Protein AF-A0AAU1E4D8-F1 (afdb_monomer_lite)

pLDDT: mean 75.21, std 17.62, range [48.91, 95.56]

Foldseek 3Di:
DDFDQLAPVQRHTLVLLVVQVVVPQLALVSSCVVRVGCVPPNPSSQVSCVSSVNNPPVVVVVVVVDDPVVVVVVVVVVVVVVVVVVVVVVVVVVVVVVVD

Sequence (100 aa):
MNRVYVCSCFGITEQQVKKHAEDGACTPRQIASASKAGTDCGSCVRQIQALLGRGSCPRRQLADQGMPVLAEVRGAVEAAQHEAVLQETALHDTARREAA

Structure (mmCIF, N/CA/C/O backbone):
data_AF-A0AAU1E4D8-F1
#
_entry.id   AF-A0AAU1E4D8-F1
#
loop_
_atom_site.group_PDB
_atom_site.id
_atom_site.type_symbol
_atom_site.label_atom_id
_atom_site.label_alt_id
_atom_site.label_comp_id
_atom_site.label_asym_id
_atom_site.label_entity_id
_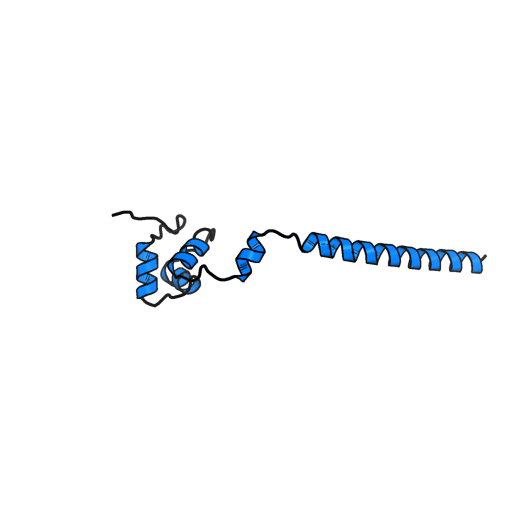atom_site.label_seq_id
_atom_site.pdbx_PDB_ins_code
_atom_site.Cartn_x
_atom_site.Cartn_y
_atom_site.Cartn_z
_atom_site.occupancy
_atom_site.B_iso_or_equiv
_atom_site.auth_seq_id
_atom_site.auth_comp_id
_atom_site.auth_asym_id
_atom_site.auth_atom_id
_atom_site.pdbx_PDB_model_num
ATOM 1 N N . MET A 1 1 ? -8.788 -11.301 20.724 1.00 52.88 1 MET A N 1
ATOM 2 C CA . MET A 1 1 ? -8.581 -10.231 19.722 1.00 52.88 1 MET A CA 1
ATOM 3 C C . MET A 1 1 ? -7.408 -10.623 18.834 1.00 52.88 1 MET A C 1
ATOM 5 O O . MET A 1 1 ? -6.278 -10.593 19.307 1.00 52.88 1 MET A O 1
ATOM 9 N N . ASN A 1 2 ? -7.654 -11.036 17.589 1.00 55.28 2 ASN A N 1
ATOM 10 C CA . ASN A 1 2 ? -6.582 -11.454 16.683 1.00 55.28 2 ASN A CA 1
ATOM 11 C C . ASN A 1 2 ? -5.870 -10.212 16.143 1.00 55.28 2 ASN A C 1
ATOM 13 O O . ASN A 1 2 ? -6.401 -9.501 15.293 1.00 55.28 2 ASN A O 1
ATOM 17 N N . ARG A 1 3 ? -4.677 -9.923 16.669 1.00 67.81 3 ARG A N 1
ATOM 18 C CA . ARG A 1 3 ? -3.793 -8.889 16.123 1.00 67.81 3 ARG A CA 1
ATOM 19 C C . ARG A 1 3 ? -3.028 -9.495 14.954 1.00 67.81 3 ARG A C 1
ATOM 21 O O . ARG A 1 3 ? -1.922 -9.994 15.127 1.00 67.81 3 ARG A O 1
ATOM 28 N N . VAL A 1 4 ? -3.643 -9.504 13.776 1.00 87.19 4 VAL A N 1
ATOM 29 C CA . VAL A 1 4 ? -2.931 -9.893 12.557 1.00 87.19 4 VAL A CA 1
ATOM 30 C C . VAL A 1 4 ? -1.958 -8.770 12.209 1.00 87.19 4 VAL A C 1
ATOM 32 O O . VAL A 1 4 ? -2.361 -7.618 12.014 1.00 87.19 4 VAL A O 1
ATOM 35 N N . TYR A 1 5 ? -0.670 -9.102 12.175 1.00 93.19 5 TYR A N 1
ATOM 36 C CA . TYR A 1 5 ? 0.362 -8.207 11.669 1.00 93.19 5 TYR A CA 1
ATOM 37 C C . TYR A 1 5 ? 0.318 -8.206 10.145 1.00 93.19 5 TYR A C 1
ATOM 39 O O . TYR A 1 5 ? 0.368 -9.254 9.508 1.00 93.19 5 TYR A O 1
ATOM 47 N N . VAL A 1 6 ? 0.217 -7.011 9.574 1.00 93.25 6 VAL A N 1
ATOM 48 C CA . VAL A 1 6 ? 0.266 -6.777 8.129 1.00 93.25 6 VAL A CA 1
ATOM 49 C C . VAL A 1 6 ? 1.697 -6.467 7.699 1.00 93.25 6 VAL A C 1
ATOM 51 O O . VAL A 1 6 ? 2.123 -6.906 6.640 1.00 93.25 6 VAL A O 1
ATOM 54 N N . CYS A 1 7 ? 2.468 -5.735 8.510 1.00 95.31 7 CYS A N 1
ATOM 55 C CA . CYS A 1 7 ? 3.879 -5.456 8.244 1.00 95.31 7 CYS A CA 1
ATOM 56 C C . CYS A 1 7 ? 4.754 -5.952 9.394 1.00 95.31 7 CYS A C 1
ATOM 58 O O . CYS A 1 7 ? 4.734 -5.367 10.475 1.00 95.31 7 CYS A O 1
ATOM 60 N N . SER A 1 8 ? 5.568 -6.976 9.139 1.00 94.25 8 SER A N 1
ATOM 61 C CA . SER A 1 8 ? 6.496 -7.514 10.139 1.00 94.25 8 SER A CA 1
ATOM 62 C C . SER A 1 8 ? 7.693 -6.598 10.403 1.00 94.25 8 SER A C 1
ATOM 64 O O . SER A 1 8 ? 8.141 -6.521 11.538 1.00 94.25 8 SER A O 1
ATOM 66 N N . CYS A 1 9 ? 8.175 -5.855 9.399 1.00 95.56 9 CYS A N 1
ATOM 67 C CA . CYS A 1 9 ? 9.357 -4.992 9.546 1.00 95.56 9 CYS A CA 1
ATOM 68 C C . CYS A 1 9 ? 9.149 -3.858 10.556 1.00 95.56 9 CYS A C 1
ATOM 70 O O . CYS A 1 9 ? 10.060 -3.507 11.297 1.00 95.56 9 CYS A O 1
ATOM 72 N N . PHE A 1 10 ? 7.943 -3.288 10.587 1.00 94.44 10 PHE A N 1
ATOM 73 C CA . PHE A 1 10 ? 7.596 -2.165 11.463 1.00 94.44 10 PHE A CA 1
ATOM 74 C C . PHE A 1 10 ? 6.523 -2.524 12.499 1.00 94.44 10 PHE A C 1
ATOM 76 O O . PHE A 1 10 ? 6.044 -1.648 13.212 1.00 94.44 10 PHE A O 1
ATOM 83 N N . GLY A 1 11 ? 6.130 -3.801 12.583 1.00 94.62 11 GLY A N 1
ATOM 84 C CA . GLY A 1 11 ? 5.134 -4.280 13.543 1.00 94.62 11 GLY A CA 1
ATOM 85 C C . GLY A 1 11 ? 3.737 -3.680 13.353 1.00 94.62 11 GLY A C 1
ATOM 86 O O . GLY A 1 11 ? 3.014 -3.498 14.330 1.00 94.62 11 GLY A O 1
ATOM 87 N N . ILE A 1 12 ? 3.346 -3.362 12.114 1.00 95.19 12 ILE A N 1
ATOM 88 C CA . ILE A 1 12 ? 2.050 -2.735 11.823 1.00 9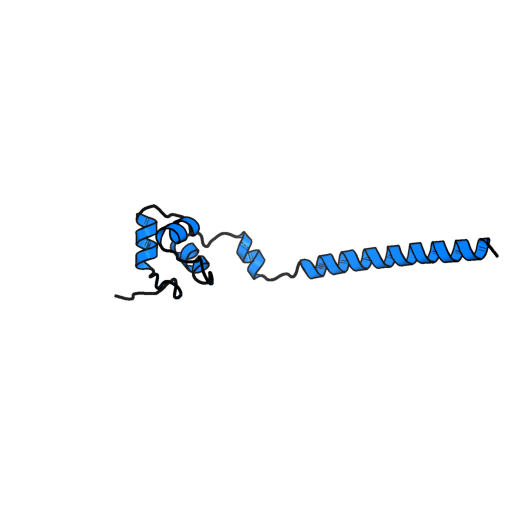5.19 12 ILE A CA 1
ATOM 89 C C . ILE A 1 12 ? 0.960 -3.795 11.725 1.00 95.19 12 ILE A C 1
ATOM 91 O O . ILE A 1 12 ? 1.084 -4.777 10.990 1.00 95.19 12 ILE A O 1
ATOM 95 N N . THR A 1 13 ? -0.126 -3.573 12.451 1.00 94.81 13 THR A N 1
ATOM 96 C CA . THR A 1 13 ? -1.299 -4.448 12.517 1.00 94.81 13 THR A CA 1
ATOM 97 C C . THR A 1 13 ? -2.382 -4.034 11.532 1.00 94.81 13 THR A C 1
ATOM 99 O O . THR A 1 13 ? -2.474 -2.880 11.115 1.00 94.81 13 THR A O 1
ATOM 102 N N . GLU A 1 14 ? -3.268 -4.969 11.212 1.00 93.44 14 GLU A N 1
ATOM 103 C CA . GLU A 1 14 ? -4.444 -4.699 10.385 1.00 93.44 14 GLU A CA 1
ATOM 104 C C . GLU A 1 14 ? -5.334 -3.598 10.979 1.00 93.44 14 GLU A C 1
ATOM 106 O O . GLU A 1 14 ? -5.838 -2.743 10.256 1.00 93.44 14 GLU A O 1
ATOM 111 N N . GLN A 1 15 ? -5.482 -3.576 12.307 1.00 92.88 15 GLN A N 1
ATOM 112 C CA . GLN A 1 15 ? -6.260 -2.552 13.005 1.00 92.88 15 GLN A CA 1
ATOM 113 C C . GLN A 1 15 ? -5.658 -1.155 12.830 1.00 92.88 15 GLN A C 1
ATOM 115 O O . GLN A 1 15 ? -6.397 -0.201 12.613 1.00 92.88 15 GLN A O 1
ATOM 120 N N . GLN A 1 16 ? -4.328 -1.029 12.874 1.00 94.06 16 GLN A N 1
ATOM 121 C CA . GLN A 1 16 ? -3.656 0.245 12.603 1.00 94.06 16 GLN A CA 1
ATOM 122 C C . GLN A 1 16 ? -3.867 0.689 11.154 1.00 94.06 16 GLN A C 1
ATOM 124 O O . GLN A 1 16 ? -4.152 1.857 10.918 1.00 94.06 16 GLN A O 1
ATOM 129 N N . VAL A 1 17 ? -3.796 -0.234 10.189 1.00 93.75 17 VAL A N 1
ATOM 130 C CA . VAL A 1 17 ? -4.080 0.081 8.777 1.00 93.75 17 VAL A CA 1
ATOM 131 C C . VAL A 1 17 ? -5.517 0.582 8.604 1.00 93.75 17 VAL A C 1
ATOM 133 O O . VAL A 1 17 ? -5.724 1.592 7.935 1.00 93.75 17 VAL A O 1
ATOM 136 N N . LYS A 1 18 ? -6.496 -0.077 9.235 1.00 92.19 18 LYS A N 1
ATOM 137 C CA . LYS A 1 18 ? -7.908 0.340 9.211 1.00 92.19 18 LYS A CA 1
ATOM 138 C C . LYS A 1 18 ? -8.109 1.714 9.844 1.00 92.19 18 LYS A C 1
ATOM 140 O O . LYS A 1 18 ? -8.722 2.570 9.221 1.00 92.19 18 LYS A O 1
ATOM 145 N N . LYS A 1 19 ? -7.504 1.958 11.009 1.00 93.88 19 LYS A N 1
ATOM 146 C CA . LYS A 1 19 ? -7.552 3.263 11.676 1.00 93.88 19 LYS A CA 1
ATOM 147 C C . LYS A 1 19 ? -6.997 4.379 10.789 1.00 93.88 19 LYS A C 1
ATOM 149 O O . LYS A 1 19 ? -7.647 5.395 10.606 1.00 93.88 19 LYS A O 1
ATOM 154 N N . HIS A 1 20 ? -5.835 4.177 10.171 1.00 94.12 20 HIS A N 1
ATOM 155 C CA . HIS A 1 20 ? -5.281 5.183 9.263 1.00 94.12 20 HIS A CA 1
ATOM 156 C C . HIS A 1 20 ? -6.165 5.411 8.029 1.00 94.12 20 HIS A C 1
ATOM 158 O O . HIS A 1 20 ? -6.239 6.534 7.538 1.00 94.12 20 HIS A O 1
ATOM 164 N N . ALA A 1 21 ? -6.842 4.373 7.529 1.00 91.94 21 ALA A N 1
ATOM 165 C CA . ALA A 1 21 ? -7.806 4.520 6.443 1.00 91.94 21 ALA A CA 1
ATOM 166 C C . ALA A 1 21 ? -9.022 5.363 6.868 1.00 91.94 21 ALA A C 1
ATOM 168 O O . ALA A 1 21 ? -9.452 6.222 6.100 1.00 91.94 21 ALA A O 1
ATOM 169 N N . GLU A 1 22 ? -9.527 5.166 8.089 1.00 91.31 22 GLU A N 1
ATOM 170 C CA . GLU A 1 22 ? -10.584 5.990 8.697 1.00 91.31 22 GLU A CA 1
ATOM 171 C C . GLU A 1 22 ? -10.129 7.444 8.905 1.00 91.31 22 GLU A C 1
ATOM 173 O O . GLU A 1 22 ? -10.888 8.368 8.625 1.00 91.31 22 GLU A O 1
ATOM 178 N N . ASP A 1 23 ? -8.863 7.654 9.279 1.00 92.44 23 ASP A N 1
ATOM 179 C CA . ASP A 1 23 ? -8.230 8.976 9.405 1.00 92.44 23 ASP A CA 1
ATOM 180 C C . ASP A 1 23 ? -7.974 9.663 8.035 1.00 92.44 23 ASP A C 1
ATOM 182 O O . ASP A 1 23 ? -7.442 10.773 7.977 1.00 92.44 23 ASP A O 1
ATOM 186 N N . GLY A 1 24 ? -8.333 9.021 6.912 1.00 88.56 24 GLY A N 1
ATOM 187 C CA . GLY A 1 24 ? -8.261 9.587 5.558 1.00 88.56 24 GLY A CA 1
ATOM 188 C C . GLY A 1 24 ? -7.084 9.111 4.697 1.00 88.56 24 GLY A C 1
ATOM 189 O O . GLY A 1 24 ? -6.909 9.581 3.568 1.00 88.56 24 GLY A O 1
ATOM 190 N N . ALA A 1 25 ? -6.272 8.160 5.169 1.00 90.81 25 ALA A N 1
ATOM 191 C CA . ALA A 1 25 ? -5.201 7.553 4.377 1.00 90.81 25 ALA A CA 1
ATOM 192 C C . ALA A 1 25 ? -5.747 6.484 3.411 1.00 90.81 25 ALA A C 1
ATOM 194 O O . ALA A 1 25 ? -5.573 5.280 3.587 1.00 90.81 25 ALA A O 1
ATOM 195 N N . CYS A 1 26 ? -6.388 6.928 2.334 1.00 85.06 26 CYS A N 1
ATOM 196 C CA . CYS A 1 26 ? -7.086 6.066 1.378 1.00 85.06 26 CYS A CA 1
ATOM 197 C C . CYS A 1 26 ? -6.171 5.335 0.373 1.00 85.06 26 CYS A C 1
ATOM 199 O O . CYS A 1 26 ? -6.676 4.629 -0.505 1.00 85.06 26 CYS A O 1
ATOM 201 N N . THR A 1 27 ? -4.847 5.514 0.424 1.00 89.44 27 THR A N 1
ATOM 202 C CA . THR A 1 27 ? -3.882 4.905 -0.512 1.00 89.44 27 THR A CA 1
ATOM 203 C C . THR A 1 27 ? -2.718 4.238 0.225 1.00 89.44 27 THR A C 1
ATOM 205 O O . THR A 1 27 ? -2.316 4.720 1.282 1.00 89.44 27 THR A O 1
ATOM 208 N N . PRO A 1 28 ? -2.080 3.193 -0.344 1.00 91.00 28 PRO A N 1
ATOM 209 C CA . PRO A 1 28 ? -0.913 2.557 0.275 1.00 91.00 28 PRO A CA 1
ATOM 210 C C . PRO A 1 28 ? 0.222 3.541 0.570 1.00 91.00 28 PRO A C 1
ATOM 212 O O . PRO A 1 28 ? 0.917 3.396 1.565 1.00 91.00 28 PRO A O 1
ATOM 215 N N . ARG A 1 29 ? 0.386 4.566 -0.276 1.00 92.12 29 ARG A N 1
ATOM 216 C CA . ARG A 1 29 ? 1.394 5.611 -0.082 1.00 92.12 29 ARG A CA 1
ATOM 217 C C . ARG A 1 29 ? 1.061 6.507 1.113 1.00 92.12 29 ARG A C 1
ATOM 219 O O . ARG A 1 29 ? 1.956 6.814 1.884 1.00 92.12 29 ARG A O 1
ATOM 226 N N . GLN A 1 30 ? -0.210 6.864 1.307 1.00 93.31 30 GLN A N 1
ATOM 227 C CA . GLN A 1 30 ? -0.652 7.594 2.502 1.00 93.31 30 GLN A CA 1
ATOM 228 C C . GLN A 1 30 ? -0.535 6.735 3.768 1.00 93.31 30 GLN A C 1
ATOM 230 O O . GLN A 1 30 ? -0.063 7.225 4.788 1.00 93.31 30 GLN A O 1
ATOM 235 N N . ILE A 1 31 ? -0.878 5.443 3.694 1.00 94.38 31 ILE A N 1
ATOM 236 C CA . ILE A 1 31 ? -0.661 4.499 4.800 1.00 94.38 31 ILE A CA 1
ATOM 237 C C . ILE A 1 31 ? 0.830 4.414 5.141 1.00 94.38 31 ILE A C 1
ATOM 239 O O . ILE A 1 31 ? 1.185 4.4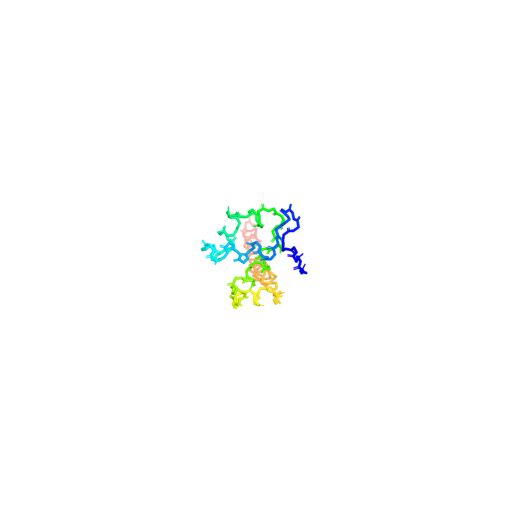76 6.315 1.00 94.38 31 ILE A O 1
ATOM 243 N N . ALA A 1 32 ? 1.711 4.330 4.143 1.00 94.31 32 ALA A N 1
ATOM 244 C CA . ALA A 1 32 ? 3.157 4.340 4.349 1.00 94.31 32 ALA A CA 1
ATOM 245 C C . ALA A 1 32 ? 3.632 5.642 5.014 1.00 94.31 32 ALA A C 1
ATOM 247 O O . ALA A 1 32 ? 4.439 5.590 5.937 1.00 94.31 32 ALA A O 1
ATOM 248 N N . SER A 1 33 ? 3.098 6.800 4.615 1.00 94.38 33 SER A N 1
ATOM 249 C CA . SER A 1 33 ? 3.407 8.081 5.262 1.00 94.38 33 SER A CA 1
ATOM 250 C C . SER A 1 33 ? 2.932 8.152 6.717 1.00 94.38 33 SER A C 1
ATOM 252 O O . SER A 1 33 ? 3.635 8.719 7.545 1.00 94.38 33 SER A O 1
ATOM 254 N N . ALA A 1 34 ? 1.779 7.563 7.044 1.00 93.44 34 ALA A N 1
ATOM 255 C CA . ALA A 1 34 ? 1.216 7.592 8.396 1.00 93.44 34 ALA A CA 1
ATOM 256 C C . ALA A 1 34 ? 1.802 6.521 9.339 1.00 93.44 34 ALA A C 1
ATOM 258 O O . ALA A 1 34 ? 1.869 6.735 10.546 1.00 93.44 34 ALA A O 1
ATOM 259 N N . SER A 1 35 ? 2.219 5.369 8.801 1.00 91.75 35 SER A N 1
ATOM 260 C CA . SER A 1 35 ? 2.555 4.168 9.590 1.00 91.75 35 SER A CA 1
ATOM 261 C C . SER A 1 35 ? 3.917 3.546 9.282 1.00 91.75 35 SER A C 1
ATOM 263 O O . SER A 1 35 ? 4.290 2.562 9.914 1.00 91.75 35 SER A O 1
ATOM 265 N N . LYS A 1 36 ? 4.655 4.060 8.290 1.00 94.31 36 LYS A N 1
ATOM 266 C CA . LYS A 1 36 ? 5.900 3.474 7.754 1.00 94.31 36 LYS A CA 1
ATOM 267 C C . LYS A 1 36 ? 5.729 2.102 7.075 1.00 94.31 36 LYS A C 1
ATOM 269 O O . LYS A 1 36 ? 6.686 1.544 6.544 1.00 94.31 36 LYS A O 1
ATOM 274 N N . ALA A 1 37 ? 4.520 1.540 7.030 1.00 94.44 37 ALA A N 1
ATOM 275 C CA . ALA A 1 37 ? 4.287 0.254 6.382 1.00 94.44 37 ALA A CA 1
ATOM 276 C C . ALA A 1 37 ? 4.654 0.301 4.886 1.00 94.44 37 ALA A C 1
ATOM 278 O O . ALA A 1 37 ? 4.202 1.175 4.151 1.00 94.44 37 ALA A O 1
ATOM 279 N N . GLY A 1 38 ? 5.446 -0.671 4.425 1.00 90.38 38 GLY A N 1
ATOM 280 C CA . GLY A 1 38 ? 5.778 -0.826 3.005 1.00 90.38 38 GLY A CA 1
ATOM 281 C C . GLY A 1 38 ? 6.953 0.018 2.505 1.00 90.38 38 GLY A C 1
ATOM 282 O O . GLY A 1 38 ? 7.175 0.047 1.299 1.00 90.38 38 GLY A O 1
ATOM 283 N N . THR A 1 39 ? 7.714 0.668 3.395 1.00 94.38 39 THR A N 1
ATOM 284 C CA . THR A 1 39 ? 8.925 1.434 3.031 1.00 94.38 39 THR A CA 1
ATOM 285 C C . THR A 1 39 ? 10.233 0.639 3.143 1.00 94.38 39 THR A C 1
ATOM 287 O O . THR A 1 39 ? 11.295 1.210 2.932 1.00 94.38 39 THR A O 1
ATOM 290 N N . ASP A 1 40 ? 10.165 -0.634 3.539 1.00 94.88 40 ASP A N 1
ATOM 291 C CA . ASP A 1 40 ? 11.312 -1.549 3.662 1.00 94.88 40 ASP A CA 1
ATOM 292 C C . ASP A 1 40 ? 11.192 -2.677 2.619 1.00 94.88 40 ASP A C 1
ATOM 294 O O . ASP A 1 40 ? 11.155 -2.395 1.425 1.00 94.88 40 ASP A O 1
ATOM 298 N N . CYS A 1 41 ? 11.019 -3.939 3.023 1.00 95.00 41 CYS A N 1
ATOM 299 C CA . CYS A 1 41 ? 10.931 -5.074 2.097 1.00 95.00 41 CYS A CA 1
ATOM 300 C C . CYS A 1 41 ? 9.687 -5.067 1.183 1.00 95.00 41 CYS A C 1
ATOM 302 O O . CYS A 1 41 ? 9.610 -5.831 0.224 1.00 95.00 41 CYS A O 1
ATOM 304 N N . GLY A 1 42 ? 8.679 -4.243 1.494 1.00 91.94 42 GLY A N 1
ATOM 305 C CA . GLY A 1 42 ? 7.503 -4.022 0.646 1.00 91.94 42 GLY A CA 1
ATOM 306 C C . GLY A 1 42 ? 6.486 -5.173 0.573 1.00 91.94 42 GLY A C 1
ATOM 307 O O . GLY A 1 42 ? 5.455 -5.018 -0.083 1.00 91.94 42 GLY A O 1
ATOM 308 N N . SER A 1 43 ? 6.699 -6.297 1.265 1.00 93.00 43 SER A N 1
ATOM 309 C CA . SER A 1 43 ? 5.81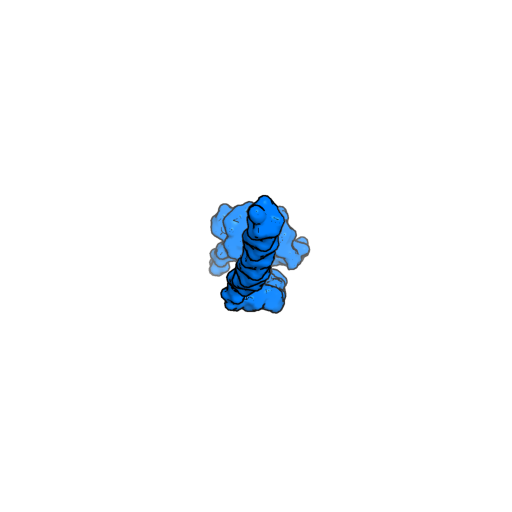5 -7.478 1.197 1.00 93.00 43 SER A CA 1
ATOM 310 C C . SER A 1 43 ? 4.365 -7.185 1.612 1.00 93.00 43 SER A C 1
ATOM 312 O O . SER A 1 43 ? 3.417 -7.717 1.034 1.00 93.00 43 SER A O 1
ATOM 314 N N . CYS A 1 44 ? 4.176 -6.263 2.556 1.00 94.44 44 CYS A N 1
ATOM 315 C CA . CYS A 1 44 ? 2.869 -5.868 3.077 1.00 94.44 44 CYS A CA 1
ATOM 316 C C . CYS A 1 44 ? 2.043 -4.985 2.124 1.00 94.44 44 CYS A C 1
ATOM 318 O O . CYS A 1 44 ? 0.833 -4.852 2.309 1.00 94.44 44 CYS A O 1
ATOM 320 N N . VAL A 1 45 ? 2.648 -4.391 1.086 1.00 92.56 45 VAL A N 1
ATOM 321 C CA . VAL A 1 45 ? 1.987 -3.398 0.216 1.00 92.56 45 VAL A CA 1
ATOM 322 C C . VAL A 1 45 ? 0.764 -3.985 -0.489 1.00 92.56 45 VAL A C 1
ATOM 324 O O . VAL A 1 45 ? -0.261 -3.313 -0.617 1.00 92.56 45 VAL A O 1
ATOM 327 N N . ARG A 1 46 ? 0.836 -5.251 -0.920 1.00 89.12 46 ARG A N 1
ATOM 328 C CA . ARG A 1 46 ? -0.291 -5.936 -1.576 1.00 89.12 46 ARG A CA 1
ATOM 329 C C . ARG A 1 46 ? -1.439 -6.209 -0.607 1.00 89.12 46 ARG A C 1
ATOM 331 O O . ARG A 1 46 ? -2.591 -5.964 -0.949 1.00 89.12 46 ARG A O 1
ATOM 338 N N . GLN A 1 47 ? -1.126 -6.644 0.611 1.00 91.38 47 GLN A N 1
ATOM 339 C CA . GLN A 1 47 ? -2.127 -6.865 1.653 1.00 91.38 47 GLN A CA 1
ATOM 340 C C . GLN A 1 47 ? -2.813 -5.551 2.051 1.00 91.38 47 GLN A C 1
ATOM 342 O O . GLN A 1 47 ? -4.034 -5.507 2.154 1.00 91.38 47 GLN A O 1
ATOM 347 N N . ILE A 1 48 ? -2.059 -4.454 2.166 1.00 92.81 48 ILE A N 1
ATOM 348 C CA . ILE A 1 48 ? -2.609 -3.110 2.407 1.00 92.81 48 ILE A CA 1
ATOM 349 C C . ILE A 1 48 ? -3.540 -2.685 1.262 1.00 92.81 48 ILE A C 1
ATOM 351 O O . ILE A 1 48 ? -4.625 -2.171 1.515 1.00 92.81 48 ILE A O 1
ATOM 355 N N . GLN A 1 49 ? -3.171 -2.930 -0.001 1.00 92.06 49 GLN A N 1
ATOM 356 C CA . GLN A 1 49 ? -4.047 -2.643 -1.149 1.00 92.06 49 GLN A CA 1
ATOM 357 C C . GLN A 1 49 ? -5.369 -3.417 -1.082 1.00 92.06 49 GLN A C 1
ATOM 359 O O . GLN A 1 49 ? -6.414 -2.840 -1.381 1.00 92.06 49 GLN A O 1
ATOM 364 N N . ALA A 1 50 ? -5.330 -4.690 -0.682 1.00 90.19 50 ALA A N 1
ATOM 365 C CA . ALA A 1 50 ? -6.525 -5.511 -0.512 1.00 90.19 50 ALA A CA 1
ATOM 366 C C . ALA A 1 50 ? -7.415 -5.001 0.634 1.00 90.19 50 ALA A C 1
ATOM 368 O O . ALA A 1 50 ? -8.620 -4.863 0.444 1.00 90.19 50 ALA A O 1
ATOM 369 N N . LEU A 1 51 ? -6.822 -4.634 1.777 1.00 90.06 51 LEU A N 1
ATOM 370 C CA . LEU A 1 51 ? -7.542 -4.047 2.917 1.00 90.06 51 LEU A CA 1
ATOM 371 C C . LEU A 1 51 ? -8.230 -2.723 2.561 1.00 90.06 51 LEU A C 1
ATOM 373 O O . LEU A 1 51 ? -9.314 -2.444 3.057 1.00 90.06 51 LEU A O 1
ATOM 377 N N . LEU A 1 52 ? -7.622 -1.931 1.675 1.00 90.31 52 LEU A N 1
ATOM 378 C CA . LEU A 1 52 ? -8.197 -0.687 1.155 1.00 90.31 52 LEU A CA 1
ATOM 379 C C . LEU A 1 52 ? -9.209 -0.907 0.011 1.00 90.31 52 LEU A C 1
ATOM 381 O O . LEU A 1 52 ? -9.662 0.066 -0.587 1.00 90.31 52 LEU A O 1
ATOM 385 N N . GLY A 1 53 ? -9.515 -2.154 -0.367 1.00 85.44 53 GLY A N 1
ATOM 386 C CA . GLY A 1 53 ? -10.436 -2.462 -1.468 1.00 85.44 53 GLY A CA 1
ATOM 387 C C . GLY A 1 53 ? -9.901 -2.119 -2.866 1.00 85.44 53 GLY A C 1
ATOM 388 O O . GLY A 1 53 ? -10.663 -2.077 -3.826 1.00 85.44 53 GLY A O 1
ATOM 389 N N . ARG A 1 54 ? -8.589 -1.886 -3.016 1.00 72.31 54 ARG A N 1
ATOM 390 C CA . ARG A 1 54 ? -7.929 -1.513 -4.287 1.00 72.31 54 ARG A CA 1
ATOM 391 C C . ARG A 1 54 ? -7.305 -2.703 -5.032 1.00 72.31 54 ARG A C 1
ATOM 393 O O . ARG A 1 54 ? -6.523 -2.510 -5.961 1.00 72.31 54 ARG A O 1
ATOM 400 N N . GLY A 1 55 ? -7.608 -3.932 -4.612 1.00 60.84 55 GLY A N 1
ATOM 401 C CA . GLY A 1 55 ? -6.995 -5.164 -5.126 1.00 60.84 55 GLY A CA 1
ATOM 402 C C . GLY A 1 55 ? -7.435 -5.597 -6.530 1.00 60.84 55 GLY A C 1
ATOM 403 O O . GLY A 1 55 ? -6.835 -6.513 -7.079 1.00 60.84 55 GLY A O 1
ATOM 404 N N . SER A 1 56 ? -8.443 -4.959 -7.130 1.00 55.78 56 SER A N 1
ATOM 405 C CA . SER A 1 56 ? -9.093 -5.438 -8.359 1.00 55.78 56 SER A CA 1
ATOM 406 C C . SER A 1 56 ? -8.559 -4.847 -9.669 1.00 55.78 56 SER A C 1
ATOM 408 O O . SER A 1 56 ? -9.204 -5.014 -10.698 1.00 55.78 56 SER A O 1
ATOM 410 N N . CYS A 1 57 ? -7.401 -4.171 -9.691 1.00 48.91 57 CYS A N 1
ATOM 411 C CA . CYS A 1 57 ? -6.851 -3.646 -10.949 1.00 48.91 57 CYS A CA 1
ATOM 412 C C . CYS A 1 57 ? -6.579 -4.789 -11.959 1.00 48.91 57 CYS A C 1
ATOM 414 O O . CYS A 1 57 ? -5.598 -5.519 -11.778 1.00 48.91 57 CYS A O 1
ATOM 416 N N . PRO A 1 58 ? -7.341 -4.902 -13.071 1.00 52.44 58 PRO A N 1
ATOM 417 C CA . PRO A 1 58 ? -7.2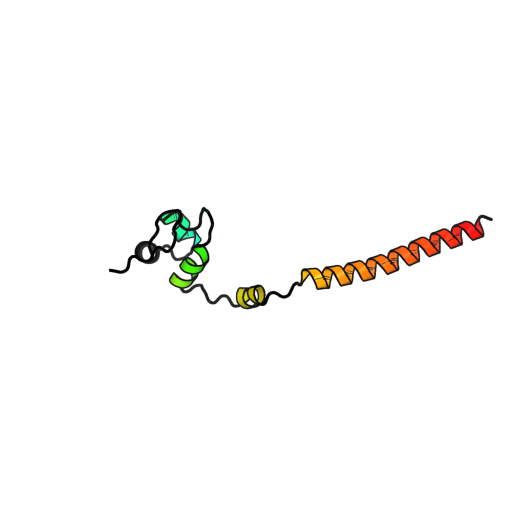48 -6.039 -14.001 1.00 52.44 58 PRO A CA 1
ATOM 418 C C . PRO A 1 58 ? -5.869 -6.173 -14.662 1.00 52.44 58 PRO A C 1
ATOM 420 O O . PRO A 1 58 ? -5.447 -7.259 -15.051 1.00 52.44 58 PRO A O 1
ATOM 423 N N . ARG A 1 59 ? -5.121 -5.062 -14.729 1.00 53.78 59 ARG A N 1
ATOM 424 C CA . ARG A 1 59 ? -3.785 -4.977 -15.334 1.00 53.78 59 ARG A CA 1
ATOM 425 C C . ARG A 1 59 ? -2.757 -5.926 -14.709 1.00 53.78 59 ARG A C 1
ATOM 427 O O . ARG A 1 59 ? -1.792 -6.272 -15.377 1.00 53.78 59 ARG A O 1
ATOM 434 N N . ARG A 1 60 ? -2.932 -6.336 -13.447 1.00 54.84 60 ARG A N 1
ATOM 435 C CA . ARG A 1 60 ? -1.992 -7.243 -12.765 1.00 54.84 60 ARG A CA 1
ATOM 436 C C . ARG A 1 60 ? -2.330 -8.722 -12.926 1.00 54.84 60 ARG A C 1
ATOM 438 O O . ARG A 1 60 ? -1.397 -9.509 -12.981 1.00 54.84 60 ARG A O 1
ATOM 445 N N . GLN A 1 61 ? -3.599 -9.090 -13.118 1.00 54.78 61 GLN A N 1
ATOM 446 C CA . GLN A 1 61 ? -3.959 -10.473 -13.455 1.00 54.78 61 GLN A CA 1
ATOM 447 C C . GLN A 1 61 ? -3.286 -10.921 -14.761 1.00 54.78 61 GLN A C 1
ATOM 449 O O . GLN A 1 61 ? -2.845 -12.056 -14.867 1.00 54.78 61 GLN A O 1
ATOM 454 N N . LEU A 1 62 ? -3.108 -9.991 -15.704 1.00 56.34 62 LEU A N 1
ATOM 455 C CA . LEU A 1 62 ? -2.332 -10.204 -16.931 1.00 56.34 62 LEU A CA 1
ATOM 456 C C . LEU A 1 62 ? -0.815 -10.323 -16.687 1.00 56.34 62 LEU A C 1
ATOM 458 O O . LEU A 1 62 ? -0.127 -10.988 -17.450 1.00 56.34 62 LEU A O 1
ATOM 462 N N . ALA A 1 63 ? -0.280 -9.693 -15.636 1.00 60.06 63 ALA A N 1
ATOM 463 C CA . ALA A 1 63 ? 1.146 -9.751 -15.304 1.00 60.06 63 ALA A CA 1
ATOM 464 C C . ALA A 1 63 ? 1.510 -11.023 -14.514 1.00 60.06 63 ALA A C 1
ATOM 466 O O . ALA A 1 63 ? 2.547 -11.624 -14.775 1.00 60.06 63 ALA A O 1
ATOM 467 N N . ASP A 1 64 ? 0.645 -11.462 -13.592 1.00 58.75 64 ASP A N 1
ATOM 468 C CA . ASP A 1 64 ? 0.814 -12.723 -12.851 1.00 58.75 64 ASP A CA 1
ATOM 469 C C . ASP A 1 64 ? 0.613 -13.961 -13.755 1.00 58.75 64 ASP A C 1
ATOM 471 O O . ASP A 1 64 ? 1.149 -15.025 -13.459 1.00 58.75 64 ASP A O 1
ATOM 475 N N . GLN A 1 65 ? -0.085 -13.823 -14.893 1.00 62.75 65 GLN A N 1
ATOM 476 C CA . GLN A 1 65 ? -0.165 -14.854 -15.943 1.00 62.75 65 GLN A CA 1
ATOM 477 C C . GLN A 1 65 ? 1.175 -15.120 -16.654 1.00 62.75 65 GLN A C 1
ATOM 479 O O . GLN A 1 65 ? 1.262 -16.067 -17.430 1.00 62.75 65 GLN A O 1
ATOM 484 N N . GLY A 1 66 ? 2.223 -14.334 -16.376 1.00 55.44 66 GLY A N 1
ATOM 485 C CA . GLY A 1 66 ? 3.602 -14.744 -16.630 1.00 55.44 66 GLY A CA 1
ATOM 486 C C . GLY A 1 66 ? 3.938 -15.045 -18.090 1.00 55.44 66 GLY A C 1
ATOM 487 O O . GLY A 1 66 ? 4.736 -15.944 -18.341 1.00 55.44 66 GLY A O 1
ATOM 488 N N . MET A 1 67 ? 3.372 -14.317 -19.057 1.00 53.41 67 MET A N 1
ATOM 489 C CA . MET A 1 67 ? 3.867 -14.405 -20.433 1.00 53.41 67 MET A CA 1
ATOM 490 C C . MET A 1 67 ? 5.206 -13.659 -20.545 1.00 53.41 67 MET A C 1
ATOM 492 O O . MET A 1 67 ? 5.255 -12.455 -20.265 1.00 53.41 67 MET A O 1
ATOM 496 N N . PRO A 1 68 ? 6.308 -14.324 -20.940 1.00 53.66 68 PRO A N 1
ATOM 497 C CA . PRO A 1 68 ? 7.591 -13.669 -21.128 1.00 53.66 68 PRO A CA 1
ATOM 498 C C . PRO A 1 68 ? 7.579 -12.919 -22.464 1.00 53.66 68 PRO A C 1
ATOM 500 O O . PRO A 1 68 ? 8.159 -13.368 -23.446 1.00 53.66 68 PRO A O 1
ATOM 503 N N . VAL A 1 69 ? 6.961 -11.735 -22.486 1.00 56.97 69 VAL A N 1
ATOM 504 C CA . VAL A 1 69 ? 6.927 -10.857 -23.672 1.00 56.97 69 VAL A CA 1
ATOM 505 C C . VAL A 1 69 ? 8.350 -10.572 -24.182 1.00 56.97 69 VAL A C 1
ATOM 507 O O . VAL A 1 69 ? 8.580 -10.449 -25.378 1.00 56.97 69 VAL A O 1
ATOM 510 N N . LEU A 1 70 ? 9.341 -10.552 -23.279 1.00 54.41 70 LEU A N 1
ATOM 511 C CA . LEU A 1 70 ? 10.759 -10.348 -23.599 1.00 54.41 70 LEU A CA 1
ATOM 512 C C . LEU A 1 70 ? 11.376 -11.442 -24.492 1.00 54.41 70 LEU A C 1
ATOM 514 O O . LEU A 1 70 ? 12.297 -11.139 -25.248 1.00 54.41 70 LEU A O 1
ATOM 518 N N . ALA A 1 71 ? 10.898 -12.688 -24.426 1.00 57.75 71 ALA A N 1
ATOM 519 C CA . ALA A 1 71 ? 11.409 -13.765 -25.277 1.00 57.75 71 ALA A CA 1
ATOM 520 C C . ALA A 1 71 ? 10.918 -13.611 -26.726 1.00 57.75 71 ALA A C 1
ATOM 522 O O . ALA A 1 71 ? 11.682 -13.822 -27.666 1.00 57.75 71 ALA A O 1
ATOM 523 N N . GLU A 1 72 ? 9.672 -13.167 -26.897 1.00 52.81 72 GLU A N 1
ATOM 524 C CA . GLU A 1 72 ? 9.052 -12.953 -28.207 1.00 52.81 72 GLU A CA 1
ATOM 525 C C . GLU A 1 72 ? 9.680 -11.762 -28.939 1.00 52.81 72 GLU A C 1
ATOM 527 O O . GLU A 1 72 ? 10.027 -11.880 -30.115 1.00 52.81 72 GLU A O 1
ATOM 532 N N . VAL A 1 73 ? 9.928 -10.639 -28.245 1.00 60.00 73 VAL A N 1
ATOM 533 C CA . VAL A 1 73 ? 10.677 -9.530 -28.863 1.00 60.00 73 VAL A CA 1
ATOM 534 C C . VAL A 1 73 ? 12.120 -9.917 -29.163 1.00 60.00 73 VAL A C 1
ATOM 536 O O . VAL A 1 73 ? 12.583 -9.575 -30.242 1.00 60.00 73 VAL A O 1
ATOM 539 N N . ARG A 1 74 ? 12.822 -10.661 -28.290 1.00 58.22 74 ARG A N 1
ATOM 540 C CA . ARG A 1 74 ? 14.207 -11.099 -28.557 1.00 58.22 74 ARG A CA 1
ATOM 541 C C . ARG A 1 74 ? 14.306 -11.949 -29.830 1.00 58.22 74 ARG A C 1
ATOM 543 O O . ARG A 1 74 ? 15.169 -11.678 -30.656 1.00 58.22 74 ARG A O 1
ATOM 550 N N . GLY A 1 75 ? 13.393 -12.901 -30.024 1.00 55.66 75 GLY A N 1
ATOM 551 C CA . GLY A 1 75 ? 13.349 -13.709 -31.247 1.00 55.66 75 GLY A CA 1
ATOM 552 C C . GLY A 1 75 ? 13.090 -12.879 -32.509 1.00 55.66 75 GLY A C 1
ATOM 553 O O . GLY A 1 75 ? 13.710 -13.119 -33.542 1.00 55.66 75 GLY A O 1
ATOM 554 N N . ALA A 1 76 ? 12.234 -11.857 -32.415 1.00 57.59 76 ALA A N 1
ATOM 555 C CA . ALA A 1 76 ? 11.946 -10.963 -33.535 1.00 57.59 76 ALA A CA 1
ATOM 556 C C . ALA A 1 76 ? 13.138 -10.060 -33.910 1.00 57.59 76 ALA A C 1
ATOM 558 O O . ALA A 1 76 ? 13.387 -9.854 -35.098 1.00 57.59 76 ALA A O 1
ATOM 559 N N . VAL A 1 77 ? 13.904 -9.548 -32.933 1.00 57.78 77 VAL A N 1
ATOM 560 C CA . VAL A 1 77 ? 15.131 -8.784 -33.241 1.00 57.78 77 VAL A CA 1
ATOM 561 C C . VAL A 1 77 ? 16.247 -9.686 -33.768 1.00 57.78 77 VAL A C 1
ATOM 563 O O . VAL A 1 77 ? 16.908 -9.303 -34.727 1.00 57.78 77 VAL A O 1
ATOM 566 N N . GLU A 1 78 ? 16.433 -10.893 -33.224 1.00 54.22 78 GLU A N 1
ATOM 567 C CA . GLU A 1 78 ? 17.517 -11.789 -33.662 1.00 54.22 78 GLU A CA 1
ATOM 568 C C . GLU A 1 78 ? 17.308 -12.343 -35.083 1.00 54.22 78 GLU A C 1
ATOM 570 O O . GLU A 1 78 ? 18.288 -12.554 -35.804 1.00 54.22 78 GLU A O 1
ATOM 575 N N . ALA A 1 79 ? 16.054 -12.514 -35.518 1.00 51.91 79 ALA A N 1
ATOM 576 C CA . ALA A 1 79 ? 15.722 -12.841 -36.906 1.00 51.91 79 ALA A CA 1
ATOM 577 C C . ALA A 1 79 ? 16.051 -11.677 -37.860 1.00 51.91 79 ALA A C 1
ATOM 579 O O . ALA A 1 79 ? 16.714 -11.878 -38.875 1.00 51.91 79 ALA A O 1
ATOM 580 N N . ALA A 1 80 ? 15.683 -10.445 -37.489 1.00 57.50 80 ALA A N 1
ATOM 581 C CA . ALA A 1 80 ? 15.971 -9.256 -38.293 1.00 57.50 80 ALA A CA 1
ATOM 582 C C . ALA A 1 80 ? 17.481 -8.950 -38.398 1.00 57.50 80 ALA A C 1
ATOM 584 O O . ALA A 1 80 ? 17.951 -8.454 -39.420 1.00 57.50 80 ALA A O 1
ATOM 585 N N . GLN A 1 81 ? 18.258 -9.256 -37.354 1.00 56.25 81 GLN A N 1
ATOM 586 C CA . GLN A 1 81 ? 19.705 -9.022 -37.325 1.00 56.25 81 GLN A CA 1
ATOM 587 C C . GLN A 1 81 ? 20.492 -10.021 -38.187 1.00 56.25 81 GLN A C 1
ATOM 589 O O . GLN A 1 81 ? 21.478 -9.628 -38.807 1.00 56.25 81 GLN A O 1
ATOM 594 N N . HIS A 1 82 ? 20.068 -11.288 -38.275 1.00 57.22 82 HIS A N 1
ATOM 595 C CA . HIS A 1 82 ? 20.746 -12.279 -39.124 1.00 57.22 82 HIS A CA 1
ATOM 596 C C . HIS A 1 82 ? 20.602 -11.976 -40.620 1.00 57.22 82 HIS A C 1
ATOM 598 O O . HIS A 1 82 ? 21.576 -12.111 -41.360 1.00 57.22 82 HIS A O 1
ATOM 604 N N . GLU A 1 83 ? 19.426 -11.526 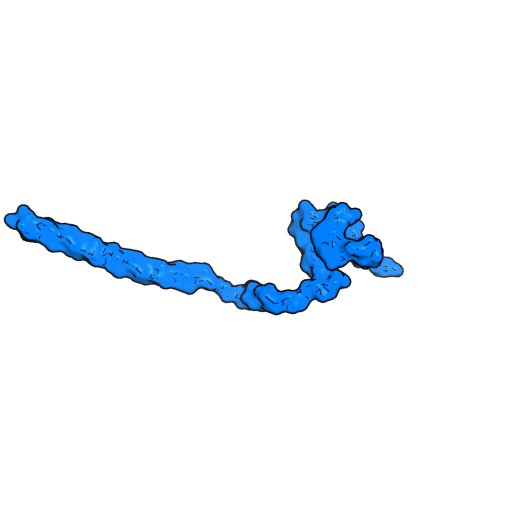-41.064 1.00 53.47 83 GLU A N 1
ATOM 605 C CA . GLU A 1 83 ? 19.218 -11.109 -42.458 1.00 53.47 83 GLU A CA 1
ATOM 606 C C . GLU A 1 83 ? 20.072 -9.887 -42.831 1.00 53.47 83 GLU A C 1
ATOM 608 O O . GLU A 1 83 ? 20.675 -9.868 -43.905 1.00 53.47 83 GLU A O 1
ATOM 613 N N . ALA A 1 84 ? 20.216 -8.911 -41.928 1.00 58.41 84 ALA A N 1
ATOM 614 C CA . ALA A 1 84 ? 21.080 -7.751 -42.155 1.00 58.41 84 ALA A CA 1
ATOM 615 C C . ALA A 1 84 ? 22.562 -8.148 -42.312 1.00 58.41 84 ALA A C 1
ATOM 617 O O . ALA A 1 84 ? 23.211 -7.745 -43.277 1.00 58.41 84 ALA A O 1
ATOM 618 N N . VAL A 1 85 ? 23.068 -9.025 -41.436 1.00 59.94 85 VAL A N 1
ATOM 619 C CA . VAL A 1 85 ? 24.466 -9.492 -41.472 1.00 59.94 85 VAL A CA 1
ATOM 620 C C . VAL A 1 85 ? 24.777 -10.281 -42.751 1.00 59.94 85 VAL A C 1
ATOM 622 O O . VAL A 1 85 ? 25.869 -10.153 -43.311 1.00 59.94 85 VAL A O 1
ATOM 625 N N . LEU A 1 86 ? 23.829 -11.079 -43.254 1.00 59.00 86 LEU A N 1
ATOM 626 C CA . LEU A 1 86 ? 23.984 -11.793 -44.528 1.00 59.00 86 LEU A CA 1
ATOM 627 C C . LEU A 1 86 ? 24.038 -10.834 -45.725 1.00 59.00 86 LEU A C 1
ATOM 629 O O . LEU A 1 86 ? 24.834 -11.040 -46.641 1.00 59.00 86 LEU A O 1
ATOM 633 N N . GLN A 1 87 ? 23.246 -9.762 -45.710 1.00 59.31 87 GLN A N 1
ATOM 634 C CA . GLN A 1 87 ? 23.248 -8.777 -46.790 1.00 59.31 87 GLN A CA 1
ATOM 635 C C . GLN A 1 87 ? 24.534 -7.936 -46.797 1.00 59.31 87 GLN A C 1
ATOM 637 O O . GLN A 1 87 ? 25.109 -7.685 -47.857 1.00 59.31 87 GLN A O 1
ATOM 642 N N . GLU A 1 88 ? 25.031 -7.561 -45.616 1.00 57.03 88 GLU A N 1
ATOM 643 C CA . GLU A 1 88 ? 26.294 -6.834 -45.447 1.00 57.03 88 GLU A CA 1
ATOM 644 C C . GLU A 1 88 ? 27.516 -7.675 -45.852 1.00 57.03 88 GLU A C 1
ATOM 646 O O . GLU A 1 88 ? 28.419 -7.181 -46.532 1.00 57.03 88 GLU A O 1
ATOM 651 N N . THR A 1 89 ? 27.548 -8.962 -45.491 1.00 64.88 89 THR A N 1
ATOM 652 C CA . THR A 1 89 ? 28.638 -9.868 -45.895 1.00 64.88 89 THR A CA 1
ATOM 653 C C . THR A 1 89 ? 28.616 -10.174 -47.392 1.00 64.88 89 THR A C 1
ATOM 655 O O . THR A 1 89 ? 29.679 -10.204 -48.013 1.00 64.88 89 THR A O 1
ATOM 658 N N . ALA A 1 90 ? 27.430 -10.311 -47.996 1.00 64.81 90 ALA A N 1
ATOM 659 C CA . ALA A 1 90 ? 27.289 -10.486 -49.439 1.00 64.81 90 ALA A CA 1
ATOM 660 C C . ALA A 1 90 ? 27.829 -9.277 -50.221 1.00 64.81 90 ALA A C 1
ATOM 662 O O . ALA A 1 90 ? 28.582 -9.471 -51.170 1.00 64.81 90 ALA A O 1
ATOM 663 N N . LEU A 1 91 ? 27.516 -8.048 -49.783 1.00 61.84 91 LEU A N 1
ATOM 664 C CA . LEU A 1 91 ? 28.022 -6.799 -50.377 1.00 61.84 91 LEU A CA 1
ATOM 665 C C . LEU A 1 91 ? 29.554 -6.686 -50.309 1.00 61.84 91 LEU A C 1
ATOM 667 O O . LEU A 1 91 ? 30.188 -6.211 -51.253 1.00 61.84 91 LEU A O 1
ATOM 671 N N . HIS A 1 92 ? 30.161 -7.124 -49.203 1.00 60.59 92 HIS A N 1
ATOM 672 C CA . HIS A 1 92 ? 31.615 -7.097 -49.050 1.00 60.59 92 HIS A CA 1
ATOM 673 C C . HIS A 1 92 ? 32.318 -8.126 -49.960 1.00 60.59 92 HIS A C 1
ATOM 675 O O . HIS A 1 92 ? 33.408 -7.846 -50.463 1.00 60.59 92 HIS A O 1
ATOM 681 N N . ASP A 1 93 ? 31.717 -9.301 -50.194 1.00 61.28 93 ASP A N 1
ATOM 682 C CA . ASP A 1 93 ? 32.285 -10.344 -51.068 1.00 61.28 93 ASP A CA 1
ATOM 683 C C . ASP A 1 93 ? 32.223 -9.948 -52.553 1.00 61.28 93 ASP A C 1
ATOM 685 O O . ASP A 1 93 ? 33.214 -10.114 -53.267 1.00 61.28 93 ASP A O 1
ATOM 689 N N . THR A 1 94 ? 31.120 -9.342 -53.020 1.00 65.94 94 THR A N 1
ATOM 690 C CA . THR A 1 94 ? 31.022 -8.811 -54.395 1.00 65.94 94 THR A CA 1
ATOM 691 C C . THR A 1 94 ? 32.043 -7.711 -54.656 1.00 65.94 94 THR A C 1
ATOM 693 O O . THR A 1 94 ? 32.761 -7.785 -55.651 1.00 65.94 94 THR A O 1
ATOM 696 N N . ALA A 1 95 ? 32.189 -6.751 -53.737 1.00 63.69 95 ALA A N 1
ATOM 697 C CA . ALA A 1 95 ? 33.161 -5.666 -53.882 1.00 63.69 95 ALA A CA 1
ATOM 698 C C . ALA A 1 95 ? 34.614 -6.172 -53.986 1.00 63.69 95 ALA A C 1
ATOM 700 O O . ALA A 1 95 ? 35.432 -5.591 -54.698 1.00 63.69 95 ALA A O 1
ATOM 701 N N . ARG A 1 96 ? 34.952 -7.279 -53.307 1.00 61.47 96 ARG A N 1
ATOM 702 C CA . ARG A 1 96 ? 36.279 -7.908 -53.418 1.00 61.47 96 ARG A CA 1
ATOM 703 C C . ARG A 1 96 ? 36.511 -8.599 -54.758 1.00 61.47 96 ARG A C 1
ATOM 705 O O . ARG A 1 96 ? 37.646 -8.612 -55.220 1.00 61.47 96 ARG A O 1
ATOM 712 N N . ARG A 1 97 ? 35.473 -9.177 -55.368 1.00 59.94 97 ARG A N 1
ATOM 713 C CA . ARG A 1 97 ? 35.575 -9.849 -56.675 1.00 59.94 97 ARG A CA 1
ATOM 714 C C . ARG A 1 97 ? 35.711 -8.869 -57.835 1.00 59.94 97 ARG A C 1
ATOM 716 O O . ARG A 1 97 ? 36.359 -9.208 -58.809 1.00 59.94 97 ARG A O 1
ATOM 723 N N . GLU A 1 98 ? 35.118 -7.682 -57.732 1.00 58.22 98 GLU A N 1
ATOM 724 C CA . GLU A 1 98 ? 35.233 -6.633 -58.758 1.00 58.22 98 GLU A CA 1
ATOM 725 C C . GLU A 1 98 ? 36.579 -5.892 -58.713 1.00 58.22 98 GLU A C 1
ATOM 727 O O . GLU A 1 98 ? 36.983 -5.277 -59.696 1.00 58.22 98 GLU A O 1
ATOM 732 N N . ALA A 1 99 ? 37.277 -5.944 -57.575 1.00 56.50 99 ALA A N 1
ATOM 733 C CA . ALA A 1 99 ? 38.593 -5.337 -57.393 1.00 56.50 99 ALA A CA 1
ATOM 734 C C . ALA A 1 99 ? 39.771 -6.247 -57.811 1.00 56.50 99 ALA A C 1
ATOM 736 O O . ALA A 1 99 ? 40.921 -5.812 -57.709 1.00 56.50 99 ALA A O 1
ATOM 737 N N . ALA A 1 100 ? 39.497 -7.488 -58.233 1.00 52.97 100 ALA A N 1
ATOM 738 C CA . ALA A 1 100 ? 40.475 -8.490 -58.670 1.00 52.97 100 ALA A CA 1
ATOM 739 C C . ALA A 1 100 ? 40.423 -8.686 -60.191 1.00 52.97 100 ALA A C 1
ATOM 741 O O . ALA A 1 100 ? 41.515 -8.814 -60.791 1.00 52.97 100 ALA A O 1
#

Radius of gyration: 27.15 Å; chains: 1; bounding box: 51×24×78 Å

Secondary structure (DSSP, 8-state):
----EEETTTTEEHHHHHHHHHTT--SHHHHHHHH-TTSSS-THHHHHHHHTT-TT-HHHHHHHT---HHHHHHHHHHHHHHHHHHHHHHHHHHHHHHT-